Protein AF-A0AAV4I6S7-F1 (afdb_monomer_lite)

Secondary structure (DSSP, 8-state):
-HHHHHHHHH-TT---PPPHHHHHHHHHHHIIIII---HHHHHHHHHHHHSTTSGGG-SSHHHHHHHHHHHHHHHHHH-HHHHHHIIIIIHHHHHHHHHHHHH-TTS-TTTTSSTTHHHHHTTS--S-----

Structure (mmCIF, N/CA/C/O backbone):
data_AF-A0AAV4I6S7-F1
#
_entry.id   AF-A0AAV4I6S7-F1
#
loop_
_atom_site.group_PDB
_atom_site.id
_atom_site.type_symbol
_atom_site.label_atom_id
_atom_site.label_alt_id
_atom_site.label_comp_id
_atom_site.label_asym_id
_atom_site.label_entity_id
_atom_site.label_seq_id
_atom_site.pdbx_PDB_ins_code
_atom_site.Cartn_x
_atom_site.Cartn_y
_atom_site.Cartn_z
_atom_site.occupancy
_atom_site.B_iso_or_equiv
_atom_site.auth_seq_id
_atom_site.auth_comp_id
_atom_site.auth_asym_id
_atom_site.auth_atom_id
_atom_site.pdbx_PDB_model_num
ATOM 1 N N . MET A 1 1 ? -6.662 -14.953 -5.818 1.00 56.22 1 MET A N 1
ATOM 2 C CA . MET A 1 1 ? -5.392 -15.720 -5.847 1.00 56.22 1 MET A CA 1
ATOM 3 C C . MET A 1 1 ? -5.321 -16.654 -7.055 1.00 56.22 1 MET A C 1
ATOM 5 O O . MET A 1 1 ? -4.346 -16.549 -7.782 1.00 56.22 1 MET A O 1
ATOM 9 N N . ALA A 1 2 ? -6.351 -17.464 -7.339 1.00 61.44 2 ALA A N 1
ATOM 10 C CA . ALA A 1 2 ? -6.370 -18.399 -8.480 1.00 61.44 2 ALA A CA 1
ATOM 11 C C . ALA A 1 2 ? -6.006 -17.770 -9.845 1.00 61.44 2 ALA A C 1
ATOM 13 O O . ALA A 1 2 ? -5.142 -18.286 -10.544 1.00 61.44 2 ALA A O 1
ATOM 14 N N . ILE A 1 3 ? -6.571 -16.602 -10.175 1.00 65.31 3 ILE A N 1
ATOM 15 C CA . ILE A 1 3 ? -6.311 -15.906 -11.453 1.00 65.31 3 ILE A CA 1
ATOM 16 C C . ILE A 1 3 ? -4.833 -15.523 -11.627 1.00 65.31 3 ILE A C 1
ATOM 18 O O . ILE A 1 3 ? -4.301 -15.592 -12.727 1.00 65.31 3 ILE A O 1
ATOM 22 N N . ARG A 1 4 ? -4.139 -15.151 -10.544 1.00 66.06 4 ARG A N 1
ATOM 23 C CA . ARG A 1 4 ? -2.734 -14.714 -10.606 1.00 66.06 4 ARG A CA 1
ATOM 24 C C . ARG A 1 4 ? -1.798 -15.892 -10.878 1.00 66.06 4 ARG A C 1
ATOM 26 O O . ARG A 1 4 ? -0.851 -15.751 -11.643 1.00 66.06 4 ARG A O 1
ATOM 33 N N . ILE A 1 5 ? -2.095 -17.042 -10.269 1.00 70.12 5 ILE A N 1
ATOM 34 C CA . ILE A 1 5 ? -1.357 -18.294 -10.473 1.00 70.12 5 ILE A CA 1
ATOM 35 C C . ILE A 1 5 ? -1.553 -18.774 -11.914 1.00 70.12 5 ILE A C 1
ATOM 37 O O . ILE A 1 5 ? -0.572 -19.018 -12.607 1.00 70.12 5 ILE A O 1
ATOM 41 N N . ALA A 1 6 ? -2.800 -18.804 -12.391 1.00 71.06 6 ALA A N 1
ATOM 42 C CA . ALA A 1 6 ? -3.122 -19.197 -13.762 1.00 71.06 6 ALA A CA 1
ATOM 43 C C . ALA A 1 6 ? -2.506 -18.254 -14.813 1.00 71.06 6 ALA A C 1
ATOM 45 O O . ALA A 1 6 ? -1.950 -18.697 -15.812 1.00 71.06 6 ALA A O 1
ATOM 46 N N . ALA A 1 7 ? -2.541 -16.939 -14.583 1.00 73.12 7 ALA A N 1
ATOM 47 C CA . ALA A 1 7 ? -1.937 -15.988 -15.511 1.00 73.12 7 ALA A CA 1
ATOM 48 C C . ALA A 1 7 ? -0.409 -16.143 -15.576 1.00 73.12 7 ALA A C 1
ATOM 50 O O . ALA A 1 7 ? 0.161 -16.075 -16.660 1.00 73.12 7 ALA A O 1
ATOM 51 N N . LYS A 1 8 ? 0.258 -16.409 -14.443 1.00 75.62 8 LYS A N 1
ATOM 52 C CA . LYS A 1 8 ? 1.705 -16.669 -14.420 1.00 75.62 8 LYS A CA 1
ATOM 53 C C . LYS A 1 8 ? 2.095 -18.011 -15.033 1.00 75.62 8 LYS A C 1
ATOM 55 O O . LYS A 1 8 ? 3.185 -18.093 -15.588 1.00 75.62 8 LYS A O 1
ATOM 60 N N . SER A 1 9 ? 1.242 -19.034 -14.968 1.00 80.31 9 SER A N 1
ATOM 61 C CA . SER A 1 9 ? 1.529 -20.315 -15.622 1.00 80.31 9 SER A CA 1
ATOM 62 C C . SER A 1 9 ? 1.438 -20.228 -17.147 1.00 80.31 9 SER A C 1
ATOM 64 O O . SER A 1 9 ? 2.169 -20.930 -17.832 1.00 80.31 9 SER A O 1
ATOM 66 N N . VAL A 1 10 ? 0.563 -19.365 -17.679 1.00 83.50 10 VAL A N 1
ATOM 67 C CA . VAL A 1 10 ? 0.389 -19.171 -19.131 1.00 83.50 10 VAL A CA 1
ATOM 68 C C . VAL A 1 10 ? 1.338 -18.101 -19.686 1.00 83.50 10 VAL A C 1
ATOM 70 O O . VAL A 1 10 ? 1.859 -18.248 -20.786 1.00 83.50 10 VAL A O 1
ATOM 73 N N . PHE A 1 11 ? 1.610 -17.046 -18.915 1.00 79.12 11 PHE A N 1
ATOM 74 C CA . PHE A 1 11 ? 2.484 -15.934 -19.300 1.00 79.12 11 PHE A CA 1
ATOM 75 C C . PHE A 1 11 ? 3.611 -15.753 -18.269 1.00 79.12 11 PHE A C 1
ATOM 77 O O . PHE A 1 11 ? 3.577 -14.817 -17.461 1.00 79.12 11 PHE A O 1
ATOM 84 N N . PRO A 1 12 ? 4.630 -16.632 -18.267 1.00 75.44 12 PRO A N 1
ATOM 85 C CA . PRO A 1 12 ? 5.671 -16.639 -17.235 1.00 75.44 12 PRO A CA 1
ATOM 86 C C . PRO A 1 12 ? 6.482 -15.334 -17.197 1.00 75.44 12 PRO A C 1
ATOM 88 O O . PRO A 1 12 ? 6.750 -14.795 -16.117 1.00 75.44 12 PRO A O 1
ATOM 91 N N . THR A 1 13 ? 6.779 -14.768 -18.370 1.00 76.06 13 THR A N 1
ATOM 92 C CA . THR A 1 13 ? 7.483 -13.485 -18.541 1.00 76.06 13 THR A CA 1
ATOM 93 C C . THR A 1 13 ? 6.560 -12.265 -18.443 1.00 76.06 13 THR A C 1
ATOM 95 O O . THR A 1 13 ? 7.031 -11.130 -18.436 1.00 76.06 13 THR A O 1
ATOM 98 N N . GLY A 1 14 ? 5.243 -12.471 -18.340 1.00 69.31 14 GLY A N 1
ATOM 99 C CA . GLY A 1 14 ? 4.268 -11.392 -18.236 1.00 69.31 14 GLY A CA 1
ATOM 100 C C . GLY A 1 14 ? 4.340 -10.683 -16.882 1.00 69.31 14 GLY A C 1
ATOM 101 O O . GLY A 1 14 ? 4.302 -11.325 -15.825 1.00 69.31 14 GLY A O 1
ATOM 102 N N . SER A 1 15 ? 4.412 -9.352 -16.897 1.00 68.81 15 SER A N 1
ATOM 103 C CA . SER A 1 15 ? 4.248 -8.531 -15.694 1.00 68.81 15 SER A CA 1
ATOM 104 C C . SER A 1 15 ? 2.758 -8.377 -15.388 1.00 68.81 15 SER A C 1
ATOM 106 O O . SER A 1 15 ? 1.985 -7.942 -16.239 1.00 68.81 15 SER A O 1
ATOM 108 N N . LEU A 1 16 ? 2.343 -8.753 -14.176 1.00 72.62 16 LEU A N 1
ATOM 109 C CA . LEU A 1 16 ? 0.961 -8.605 -13.718 1.00 72.62 16 LEU A CA 1
ATOM 110 C C . LEU A 1 16 ? 0.840 -7.359 -12.849 1.00 72.62 16 LEU A C 1
ATOM 112 O O . LEU A 1 16 ? 1.380 -7.323 -11.746 1.00 72.62 16 LEU A O 1
ATOM 116 N N . ILE A 1 17 ? 0.076 -6.380 -13.323 1.00 73.38 17 ILE A N 1
ATOM 117 C CA . ILE A 1 17 ? -0.291 -5.200 -12.542 1.00 73.38 17 ILE A CA 1
ATOM 118 C C . ILE A 1 17 ? -1.663 -5.446 -11.926 1.00 73.38 17 ILE A C 1
ATOM 120 O O . ILE A 1 17 ? -2.623 -5.792 -12.616 1.00 73.38 17 ILE A O 1
ATOM 124 N N . SER A 1 18 ? -1.773 -5.260 -10.613 1.00 77.38 18 SER A N 1
ATOM 125 C CA . SER A 1 18 ? -3.079 -5.274 -9.955 1.00 77.38 18 SER A CA 1
ATOM 126 C C . SER A 1 18 ? -3.748 -3.912 -10.084 1.00 77.38 18 SER A C 1
ATOM 128 O O . SER A 1 18 ? -3.131 -2.881 -9.817 1.00 77.38 18 SER A O 1
ATOM 130 N N . CYS A 1 19 ? -5.031 -3.911 -10.445 1.00 79.81 19 CYS A N 1
ATOM 131 C CA . CYS A 1 19 ? -5.821 -2.691 -10.575 1.00 79.81 19 CYS A CA 1
ATOM 132 C C . CYS A 1 19 ? -5.892 -1.931 -9.238 1.00 79.81 19 CYS A C 1
ATOM 134 O O . CYS A 1 19 ? -6.389 -2.465 -8.240 1.00 79.81 19 CYS A O 1
ATOM 136 N N . SER A 1 20 ? -5.424 -0.676 -9.220 1.00 79.69 20 SER A N 1
ATOM 137 C CA . SER A 1 20 ? -5.388 0.132 -7.994 1.00 79.69 20 SER A CA 1
ATOM 138 C C . SER A 1 20 ? -6.787 0.398 -7.447 1.00 79.69 20 SER A C 1
ATOM 140 O O . SER A 1 20 ? -6.944 0.435 -6.235 1.00 79.69 20 SER A O 1
ATOM 142 N N . ARG A 1 21 ? -7.818 0.496 -8.298 1.00 82.00 21 ARG A N 1
ATOM 143 C CA . ARG A 1 21 ? -9.216 0.645 -7.872 1.00 82.00 21 ARG A CA 1
ATOM 144 C C . ARG A 1 21 ? -9.660 -0.503 -6.968 1.00 82.00 21 ARG A C 1
ATOM 146 O O . ARG A 1 21 ? -10.152 -0.267 -5.871 1.00 82.00 21 ARG A O 1
ATOM 153 N N . HIS A 1 22 ? -9.453 -1.746 -7.401 1.00 84.06 22 HIS A N 1
ATOM 154 C CA . HIS A 1 22 ? -9.830 -2.911 -6.598 1.00 84.06 22 HIS A CA 1
ATOM 155 C C . HIS A 1 22 ? -8.996 -3.002 -5.324 1.00 84.06 22 HIS A C 1
ATOM 157 O O . HIS A 1 22 ? -9.525 -3.341 -4.270 1.00 84.06 22 HIS A O 1
ATOM 163 N N . LEU A 1 23 ? -7.710 -2.651 -5.394 1.00 87.38 23 LEU A N 1
ATOM 164 C CA . LEU A 1 23 ? -6.863 -2.613 -4.208 1.00 87.38 23 LEU A CA 1
ATOM 165 C C . LEU A 1 23 ? -7.350 -1.553 -3.204 1.00 87.38 23 LEU A C 1
ATOM 167 O O . LEU A 1 23 ? -7.511 -1.867 -2.029 1.00 87.38 23 LEU A O 1
ATOM 171 N N . LYS A 1 24 ? -7.679 -0.344 -3.672 1.00 90.06 24 LYS A N 1
ATOM 172 C CA . LYS A 1 24 ? -8.291 0.747 -2.897 1.00 90.06 24 LYS A CA 1
ATOM 173 C C . LYS A 1 24 ? -9.571 0.286 -2.200 1.00 90.06 24 LYS A C 1
ATOM 175 O O . LYS A 1 24 ? -9.681 0.417 -0.982 1.00 90.06 24 LYS A O 1
ATOM 180 N N . SER A 1 25 ? -10.506 -0.307 -2.946 1.00 89.00 25 SER A N 1
ATOM 181 C CA . SER A 1 25 ? -11.750 -0.846 -2.387 1.00 89.00 25 SER A CA 1
ATOM 182 C C . SER A 1 25 ? -11.488 -1.941 -1.355 1.00 89.00 25 SER A C 1
ATOM 184 O O . SER A 1 25 ? -12.069 -1.898 -0.276 1.00 89.00 25 SER A O 1
ATOM 186 N N . ASN A 1 26 ? -10.579 -2.879 -1.633 1.00 89.12 26 ASN A N 1
ATOM 187 C CA . ASN A 1 26 ? -10.262 -3.972 -0.714 1.00 89.12 26 ASN A CA 1
ATOM 188 C C . ASN A 1 26 ? -9.716 -3.465 0.623 1.00 89.12 26 ASN A C 1
ATOM 190 O O . ASN A 1 26 ? -10.149 -3.943 1.668 1.00 89.12 26 ASN A O 1
ATOM 194 N N . ILE A 1 27 ? -8.813 -2.480 0.605 1.00 92.62 27 ILE A N 1
ATOM 195 C CA . ILE A 1 27 ? -8.272 -1.883 1.833 1.00 92.62 27 ILE A CA 1
ATOM 196 C C . ILE A 1 27 ? -9.386 -1.212 2.644 1.00 92.62 27 ILE A C 1
ATOM 198 O O . ILE A 1 27 ? -9.523 -1.476 3.838 1.00 92.62 27 ILE A O 1
ATOM 202 N N . ILE A 1 28 ? -10.211 -0.379 2.001 1.00 93.56 28 ILE A N 1
ATOM 203 C CA . ILE A 1 28 ? -11.301 0.340 2.677 1.00 93.56 28 ILE A CA 1
ATOM 204 C C . ILE A 1 28 ? -12.329 -0.627 3.272 1.00 93.56 28 ILE A C 1
ATOM 206 O O . ILE A 1 28 ? -12.714 -0.468 4.432 1.00 93.56 28 ILE A O 1
ATOM 210 N N . LEU A 1 29 ? -12.751 -1.635 2.502 1.00 92.88 29 LEU A N 1
ATOM 211 C CA . LEU A 1 29 ? -13.709 -2.644 2.951 1.00 92.88 29 LEU A CA 1
ATOM 212 C C . LEU A 1 29 ? -13.136 -3.483 4.092 1.00 92.88 29 LEU A C 1
ATOM 214 O O . LEU A 1 29 ? -13.822 -3.691 5.084 1.00 92.88 29 LEU A O 1
ATOM 218 N N . TYR A 1 30 ? -11.871 -3.906 4.020 1.00 94.94 30 TYR A N 1
ATOM 219 C CA . TYR A 1 30 ? -11.252 -4.681 5.096 1.00 94.94 30 TYR A CA 1
ATOM 220 C C . TYR A 1 30 ? -11.160 -3.870 6.396 1.00 94.94 30 TYR A C 1
ATOM 222 O O . TYR A 1 30 ? -11.544 -4.348 7.464 1.00 94.94 30 TYR A O 1
ATOM 230 N N . LEU A 1 31 ? -10.704 -2.618 6.315 1.00 94.00 31 LEU A N 1
ATOM 231 C CA . LEU A 1 31 ? -10.622 -1.727 7.472 1.00 94.00 31 LEU A CA 1
ATOM 232 C C . LEU A 1 31 ? -11.999 -1.453 8.100 1.00 94.00 31 LEU A C 1
ATOM 234 O O . LEU A 1 31 ? -12.103 -1.346 9.320 1.00 94.00 31 LEU A O 1
ATOM 238 N N . ARG A 1 32 ? -13.058 -1.355 7.287 1.00 95.94 32 ARG A N 1
ATOM 239 C CA . ARG A 1 32 ? -14.434 -1.152 7.761 1.00 95.94 32 ARG A CA 1
ATOM 240 C C . ARG A 1 32 ? -15.047 -2.431 8.337 1.00 95.94 32 ARG A C 1
ATOM 242 O O . ARG A 1 32 ? -15.530 -2.402 9.459 1.00 95.94 32 ARG A O 1
ATOM 249 N N . ASP A 1 33 ? -15.021 -3.524 7.581 1.00 95.44 33 ASP A N 1
ATOM 250 C CA . ASP A 1 33 ? -15.841 -4.716 7.835 1.00 95.44 33 ASP A CA 1
ATOM 251 C C . ASP A 1 33 ? -15.127 -5.772 8.684 1.00 95.44 33 ASP A C 1
ATOM 253 O O . ASP A 1 33 ? -15.781 -6.574 9.346 1.00 95.44 33 ASP A O 1
ATOM 257 N N . LYS A 1 34 ? -13.787 -5.816 8.650 1.00 94.81 34 LYS A N 1
ATOM 258 C CA . LYS A 1 34 ? -12.991 -6.789 9.419 1.00 94.81 34 LYS A CA 1
ATOM 259 C C . LYS A 1 34 ? -12.330 -6.182 10.643 1.00 94.81 34 LYS A C 1
ATOM 261 O O . LYS A 1 34 ? -12.270 -6.846 11.669 1.00 94.81 34 LYS A O 1
ATOM 266 N N . VAL A 1 35 ? -11.831 -4.953 10.533 1.00 95.19 35 VAL A N 1
ATOM 267 C CA . VAL A 1 35 ? -11.152 -4.279 11.651 1.00 95.19 35 VAL A CA 1
ATOM 268 C C . VAL A 1 35 ? -12.104 -3.368 12.426 1.00 95.19 35 VAL A C 1
ATOM 270 O O . VAL A 1 35 ? -11.975 -3.250 13.638 1.00 95.19 35 VAL A O 1
ATOM 273 N N . GLY A 1 36 ? -13.070 -2.736 11.753 1.00 94.88 36 GLY A N 1
ATOM 274 C CA . GLY A 1 36 ? -14.037 -1.846 12.400 1.00 94.88 36 GLY A CA 1
ATOM 275 C C . GLY A 1 36 ? -13.492 -0.453 12.733 1.00 94.88 36 GLY A C 1
ATOM 276 O O . GLY A 1 36 ? -14.019 0.208 13.623 1.00 94.88 36 GLY A O 1
ATOM 277 N N . VAL A 1 37 ? -12.447 0.027 12.045 1.00 95.00 37 VAL A N 1
ATOM 278 C CA . VAL A 1 37 ? -11.859 1.348 12.344 1.00 95.00 37 VAL A CA 1
ATOM 279 C C . VAL A 1 37 ? -12.727 2.508 11.851 1.00 95.00 37 VAL A C 1
ATOM 281 O O . VAL A 1 37 ? -13.399 2.413 10.820 1.00 95.00 37 VAL A O 1
ATOM 284 N N . ALA A 1 38 ? -12.664 3.643 12.553 1.00 95.25 38 ALA A N 1
ATOM 285 C CA . ALA A 1 38 ? -13.400 4.860 12.216 1.00 95.25 38 ALA A CA 1
ATOM 286 C C . ALA A 1 38 ? -13.033 5.417 10.829 1.00 95.25 38 ALA A C 1
ATOM 288 O O . ALA A 1 38 ? -11.904 5.280 10.355 1.00 95.25 38 ALA A O 1
ATOM 289 N N . THR A 1 39 ? -13.974 6.123 10.191 1.00 95.50 39 THR A N 1
ATOM 290 C CA . THR A 1 39 ? -13.789 6.724 8.856 1.00 95.50 39 THR A CA 1
ATOM 291 C C . THR A 1 39 ? -12.530 7.587 8.765 1.00 95.50 39 THR A C 1
ATOM 293 O O . THR A 1 39 ? -11.810 7.502 7.775 1.00 95.50 39 THR A O 1
ATOM 296 N N . ARG A 1 40 ? -12.217 8.364 9.812 1.00 95.06 40 ARG A N 1
ATOM 297 C CA . ARG A 1 40 ? -11.003 9.192 9.867 1.00 95.06 40 ARG A CA 1
ATOM 298 C C . ARG A 1 40 ? -9.731 8.349 9.741 1.00 95.06 40 ARG A C 1
ATOM 300 O O . ARG A 1 40 ? -8.903 8.639 8.887 1.00 95.06 40 ARG A O 1
ATOM 307 N N . THR A 1 41 ? -9.609 7.279 10.525 1.00 94.06 41 THR A N 1
ATOM 308 C CA . THR A 1 41 ? -8.477 6.341 10.460 1.00 94.06 41 THR A CA 1
ATOM 309 C C . THR A 1 41 ? -8.377 5.674 9.093 1.00 94.06 41 THR A C 1
ATOM 311 O O . THR A 1 41 ? -7.290 5.583 8.527 1.00 94.06 41 THR A O 1
ATOM 314 N N . ARG A 1 42 ? -9.514 5.265 8.511 1.00 95.19 42 ARG A N 1
ATOM 315 C CA . ARG A 1 42 ? -9.539 4.698 7.153 1.00 95.19 42 ARG A CA 1
ATOM 316 C C . ARG A 1 42 ? -8.992 5.677 6.125 1.00 95.19 42 ARG A C 1
ATOM 318 O O . ARG A 1 42 ? -8.162 5.285 5.314 1.00 95.19 42 ARG A O 1
ATOM 325 N N . ASN A 1 43 ? -9.418 6.936 6.186 1.00 94.12 43 ASN A N 1
ATOM 326 C CA . ASN A 1 43 ? -8.958 7.976 5.271 1.00 94.12 43 ASN A CA 1
ATOM 327 C C . ASN A 1 43 ? -7.471 8.290 5.468 1.00 94.12 43 ASN A C 1
ATOM 329 O O . ASN A 1 43 ? -6.765 8.467 4.483 1.00 94.12 43 ASN A O 1
ATOM 333 N N . ASN A 1 44 ? -6.978 8.297 6.710 1.00 94.31 44 ASN A N 1
ATOM 334 C CA . ASN A 1 44 ? -5.553 8.480 6.995 1.00 94.31 44 ASN A CA 1
ATOM 335 C C . ASN A 1 44 ? -4.711 7.369 6.354 1.00 94.31 44 ASN A C 1
ATOM 337 O O . ASN A 1 44 ? -3.790 7.660 5.595 1.00 94.31 44 ASN A O 1
ATOM 341 N N . ILE A 1 45 ? -5.061 6.101 6.605 1.00 94.12 45 ILE A N 1
ATOM 342 C CA . ILE A 1 45 ? -4.358 4.945 6.026 1.00 94.12 45 ILE A CA 1
ATOM 343 C C . ILE A 1 45 ? -4.472 4.966 4.497 1.00 94.12 45 ILE A C 1
ATOM 345 O O . ILE A 1 45 ? -3.490 4.741 3.795 1.00 94.12 45 ILE A O 1
ATOM 349 N N . PHE A 1 46 ? -5.653 5.281 3.964 1.00 93.31 46 PHE A N 1
ATOM 350 C CA . PHE A 1 46 ? -5.878 5.379 2.526 1.00 93.31 46 PHE A CA 1
ATOM 351 C C . PHE A 1 46 ? -4.990 6.438 1.870 1.00 93.31 46 PHE A C 1
ATOM 353 O O . PHE A 1 46 ? -4.324 6.139 0.883 1.00 93.31 46 PHE A O 1
ATOM 360 N N . SER A 1 47 ? -4.946 7.651 2.421 1.00 92.44 47 SER A N 1
ATOM 361 C CA . SER A 1 47 ? -4.110 8.740 1.911 1.00 92.44 47 SER A CA 1
ATOM 362 C C . SER A 1 47 ? -2.623 8.429 2.048 1.00 92.44 47 SER A C 1
ATOM 364 O O . SER A 1 47 ? -1.848 8.768 1.158 1.00 92.44 47 SER A O 1
ATOM 366 N N . ALA A 1 48 ? -2.219 7.733 3.111 1.00 92.75 48 ALA A N 1
ATOM 367 C CA . ALA A 1 48 ? -0.835 7.313 3.282 1.00 92.75 48 ALA A CA 1
ATOM 368 C C . ALA A 1 48 ? -0.418 6.263 2.233 1.00 92.75 48 ALA A C 1
ATOM 370 O O . ALA A 1 48 ? 0.721 6.257 1.782 1.00 92.75 48 ALA A O 1
ATOM 371 N N . VAL A 1 49 ? -1.337 5.408 1.773 1.00 91.56 49 VAL A N 1
ATOM 372 C CA . VAL A 1 49 ? -1.043 4.412 0.728 1.00 91.56 49 VAL A CA 1
ATOM 373 C C . VAL A 1 49 ? -1.185 4.992 -0.685 1.00 91.56 49 VAL A C 1
ATOM 375 O O . VAL A 1 49 ? -0.303 4.774 -1.509 1.00 91.56 49 VAL A O 1
ATOM 378 N N . PHE A 1 50 ? -2.262 5.730 -0.972 1.00 90.44 50 PHE A N 1
ATOM 379 C CA . PHE A 1 50 ? -2.664 6.123 -2.332 1.00 90.44 50 PHE A CA 1
ATOM 380 C C . PHE A 1 50 ? -2.727 7.633 -2.593 1.00 90.44 50 PHE A C 1
ATOM 382 O O . PHE A 1 50 ? -3.127 8.041 -3.684 1.00 90.44 50 PHE A O 1
ATOM 389 N N . GLY A 1 51 ? -2.423 8.470 -1.602 1.00 88.38 51 GLY A N 1
ATOM 390 C CA . GLY A 1 51 ? -2.455 9.922 -1.754 1.00 88.38 51 GLY A CA 1
ATOM 391 C C . GLY A 1 51 ? -1.284 10.464 -2.587 1.00 88.38 51 GLY A C 1
ATOM 392 O O . GLY A 1 51 ? -0.356 9.722 -2.908 1.00 88.38 51 GLY A O 1
ATOM 393 N N . PRO A 1 52 ? -1.277 11.775 -2.895 1.00 85.38 52 PRO A N 1
ATOM 394 C CA . PRO A 1 52 ? -0.217 12.419 -3.681 1.00 85.38 52 PRO A CA 1
ATOM 395 C C . PRO A 1 52 ? 1.201 12.246 -3.105 1.00 85.38 52 PRO A C 1
ATOM 397 O O . PRO A 1 52 ? 2.167 12.190 -3.858 1.00 85.38 52 PRO A O 1
ATOM 400 N N . GLY A 1 53 ? 1.336 12.076 -1.787 1.00 86.00 53 GLY A N 1
ATOM 401 C CA . GLY A 1 53 ? 2.593 11.733 -1.103 1.00 86.00 53 GLY A CA 1
ATOM 402 C C . GLY A 1 53 ? 2.627 10.312 -0.531 1.00 86.00 53 GLY A C 1
ATOM 403 O O . GLY A 1 53 ? 3.419 10.036 0.364 1.00 86.00 53 GLY A O 1
ATOM 404 N N . GLY A 1 54 ? 1.723 9.441 -0.979 1.00 88.44 54 GLY A N 1
ATOM 405 C CA . GLY A 1 54 ? 1.559 8.098 -0.445 1.00 88.44 54 GLY A CA 1
ATOM 406 C C . GLY A 1 54 ? 2.539 7.081 -1.024 1.00 88.44 54 GLY A C 1
ATOM 407 O O . GLY A 1 54 ? 3.381 7.381 -1.869 1.00 88.44 54 GLY A O 1
ATOM 408 N N . LEU A 1 55 ? 2.419 5.836 -0.579 1.00 90.44 55 LEU A N 1
ATOM 409 C CA . LEU A 1 55 ? 3.303 4.746 -0.991 1.00 90.44 55 LEU A CA 1
ATOM 410 C C . LEU A 1 55 ? 3.308 4.500 -2.507 1.00 90.44 55 LEU A C 1
ATOM 412 O O . LEU A 1 55 ? 4.349 4.209 -3.087 1.00 90.44 55 LEU A O 1
ATOM 416 N N . THR A 1 56 ? 2.154 4.630 -3.166 1.00 88.06 56 THR A N 1
ATOM 417 C CA . THR A 1 56 ? 2.046 4.407 -4.617 1.00 88.06 56 THR A CA 1
ATOM 418 C C . THR A 1 56 ? 2.569 5.556 -5.468 1.00 88.06 56 THR A C 1
ATOM 420 O O . THR A 1 56 ? 2.662 5.388 -6.677 1.00 88.06 56 THR A O 1
ATOM 423 N N . SER A 1 57 ? 2.878 6.716 -4.881 1.00 86.62 57 SER A N 1
ATOM 424 C CA . SER A 1 57 ? 3.462 7.858 -5.598 1.00 86.62 57 SER A CA 1
ATOM 425 C C . SER A 1 57 ? 4.971 7.992 -5.364 1.00 86.62 57 SER A C 1
ATOM 427 O O . SER A 1 57 ? 5.541 9.064 -5.568 1.00 86.62 57 SER A O 1
ATOM 429 N N . SER A 1 58 ? 5.626 6.939 -4.868 1.00 87.88 58 SER A N 1
ATOM 430 C CA . SER A 1 58 ? 7.071 6.937 -4.643 1.00 87.88 58 SER A CA 1
ATOM 431 C C . SER A 1 58 ? 7.827 6.869 -5.973 1.00 87.88 58 SER A C 1
ATOM 433 O O . SER A 1 58 ? 7.646 5.902 -6.710 1.00 87.88 58 SER A O 1
ATOM 435 N N . PRO A 1 59 ? 8.705 7.842 -6.281 1.00 84.12 59 PRO A N 1
ATOM 436 C CA . PRO A 1 59 ? 9.419 7.874 -7.557 1.00 84.12 59 PRO A CA 1
ATOM 437 C C . PRO A 1 59 ? 10.627 6.925 -7.592 1.00 84.12 59 PRO A C 1
ATOM 439 O O . PRO A 1 59 ? 11.164 6.649 -8.658 1.00 84.12 59 PRO A O 1
ATOM 442 N N . THR A 1 60 ? 11.079 6.437 -6.433 1.00 87.50 60 THR A N 1
ATOM 443 C CA . THR A 1 60 ? 12.216 5.520 -6.301 1.00 87.50 60 THR A CA 1
ATOM 444 C C . THR A 1 60 ? 11.942 4.466 -5.232 1.00 87.50 60 THR A C 1
ATOM 446 O O . THR A 1 60 ? 11.091 4.654 -4.357 1.00 87.50 60 THR A O 1
ATOM 449 N N . ILE A 1 61 ? 12.703 3.368 -5.273 1.00 88.75 61 ILE A N 1
ATOM 450 C CA . ILE A 1 61 ? 12.641 2.299 -4.264 1.00 88.75 61 ILE A CA 1
ATOM 451 C C . ILE A 1 61 ? 13.020 2.837 -2.876 1.00 88.75 61 ILE A C 1
ATOM 453 O O . ILE A 1 61 ? 12.316 2.561 -1.912 1.00 88.75 61 ILE A O 1
ATOM 457 N N . ALA A 1 62 ? 14.053 3.679 -2.776 1.00 90.62 62 ALA A N 1
ATOM 458 C CA . ALA A 1 62 ? 14.471 4.266 -1.500 1.00 90.62 62 ALA A CA 1
ATOM 459 C C . ALA A 1 62 ? 13.344 5.081 -0.833 1.00 90.62 62 ALA A C 1
ATOM 461 O O . ALA A 1 62 ? 13.058 4.903 0.349 1.00 90.62 62 ALA A O 1
ATOM 462 N N . ILE A 1 63 ? 12.638 5.916 -1.606 1.00 91.56 63 ILE A N 1
ATOM 463 C CA . ILE A 1 63 ? 11.498 6.697 -1.092 1.00 91.56 63 ILE A CA 1
ATOM 464 C C . ILE A 1 63 ? 10.314 5.780 -0.756 1.00 91.56 63 ILE A C 1
ATOM 466 O O . ILE A 1 63 ? 9.562 6.041 0.183 1.00 91.56 63 ILE A O 1
ATOM 470 N N . PHE A 1 64 ? 10.125 4.689 -1.502 1.00 92.56 64 PHE A N 1
ATOM 471 C CA . PHE A 1 64 ? 9.118 3.684 -1.173 1.00 92.56 64 PHE A CA 1
ATOM 472 C C . PHE A 1 64 ? 9.381 3.024 0.183 1.00 92.56 64 PHE A C 1
ATOM 474 O O . PHE A 1 64 ? 8.453 2.924 0.979 1.00 92.56 64 PHE A O 1
ATOM 481 N N . GLU A 1 65 ? 10.614 2.614 0.473 1.00 93.94 65 GLU A N 1
ATOM 482 C CA . GLU A 1 65 ? 10.975 1.984 1.751 1.00 93.94 65 GLU A CA 1
ATOM 483 C C . GLU A 1 65 ? 10.842 2.945 2.940 1.00 93.94 65 GLU A C 1
ATOM 485 O O . GLU A 1 65 ? 10.305 2.574 3.990 1.00 93.94 65 GLU A O 1
ATOM 490 N N . GLU A 1 66 ? 11.239 4.206 2.759 1.00 94.31 66 GLU A N 1
ATOM 491 C CA . GLU A 1 66 ? 11.036 5.259 3.757 1.00 94.31 66 GLU A CA 1
ATOM 492 C C . GLU A 1 66 ? 9.539 5.444 4.068 1.00 94.31 66 GLU A C 1
ATOM 494 O O . GLU A 1 66 ? 9.104 5.353 5.221 1.00 94.31 66 GLU A O 1
ATOM 499 N N . ARG A 1 67 ? 8.710 5.632 3.030 1.00 94.62 67 ARG A N 1
ATOM 500 C CA . ARG A 1 67 ? 7.255 5.789 3.194 1.00 94.62 67 ARG A CA 1
ATOM 501 C C . ARG A 1 67 ? 6.600 4.531 3.757 1.00 94.62 67 ARG A C 1
ATOM 503 O O . ARG A 1 67 ? 5.657 4.644 4.539 1.00 94.62 67 ARG A O 1
ATOM 510 N N . LEU A 1 68 ? 7.088 3.346 3.394 1.00 95.50 68 LEU A N 1
ATOM 511 C CA . LEU A 1 68 ? 6.597 2.075 3.918 1.00 95.50 68 LEU A CA 1
ATOM 512 C C . LEU A 1 68 ? 6.772 2.008 5.433 1.00 95.50 68 LEU A C 1
ATOM 514 O O . LEU A 1 68 ? 5.818 1.663 6.130 1.00 95.50 68 LEU A O 1
ATOM 518 N N . THR A 1 69 ? 7.949 2.383 5.929 1.00 94.75 69 THR A N 1
ATOM 519 C CA . THR A 1 69 ? 8.243 2.426 7.367 1.00 94.75 69 THR A CA 1
ATOM 520 C C . THR A 1 69 ? 7.252 3.342 8.090 1.00 94.75 69 THR A C 1
ATOM 522 O O . THR A 1 69 ? 6.596 2.923 9.042 1.00 94.75 69 THR A O 1
ATOM 525 N N . ASN A 1 70 ? 7.032 4.552 7.568 1.00 92.75 70 ASN A N 1
ATOM 526 C CA . ASN A 1 70 ? 6.084 5.513 8.147 1.00 92.75 70 ASN A CA 1
ATOM 527 C C . ASN A 1 70 ? 4.635 4.991 8.168 1.00 92.75 70 ASN A C 1
ATOM 529 O O . ASN A 1 70 ? 3.894 5.189 9.137 1.00 92.75 70 ASN A O 1
ATOM 533 N N . ILE A 1 71 ? 4.217 4.298 7.107 1.00 94.50 71 ILE A N 1
ATOM 534 C CA . ILE A 1 71 ? 2.877 3.712 7.005 1.00 94.50 71 ILE A CA 1
ATOM 535 C C . ILE A 1 71 ? 2.717 2.535 7.957 1.00 94.50 71 ILE A C 1
ATOM 537 O O . ILE A 1 71 ? 1.666 2.407 8.576 1.00 94.50 71 ILE A O 1
ATOM 541 N N . GLN A 1 72 ? 3.731 1.681 8.086 1.00 95.50 72 GLN A N 1
ATOM 542 C CA . GLN A 1 72 ? 3.696 0.561 9.021 1.00 95.50 72 GLN A CA 1
ATOM 543 C C . GLN A 1 72 ? 3.566 1.055 10.460 1.00 95.50 72 GLN A C 1
ATOM 545 O O . GLN A 1 72 ? 2.709 0.540 11.173 1.00 95.50 72 GLN A O 1
ATOM 550 N N . THR A 1 73 ? 4.304 2.100 10.844 1.00 94.69 73 THR A N 1
ATOM 551 C CA . THR A 1 73 ? 4.131 2.775 12.141 1.00 94.69 73 THR A CA 1
ATOM 552 C C . THR A 1 73 ? 2.705 3.306 12.296 1.00 94.69 73 THR A C 1
ATOM 554 O O . THR A 1 73 ? 2.012 2.962 13.246 1.00 94.69 73 THR A O 1
ATOM 557 N N . THR A 1 74 ? 2.199 4.038 11.2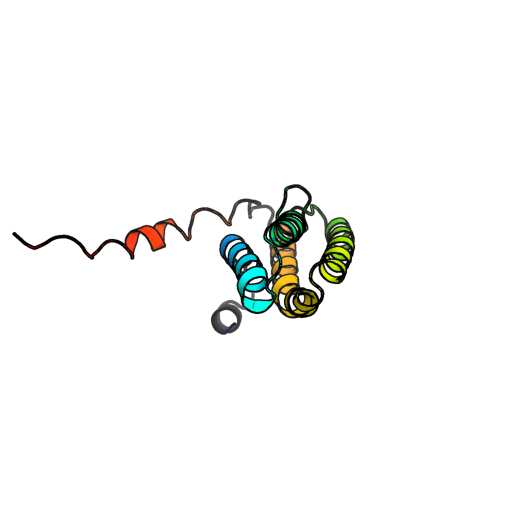98 1.00 93.00 74 THR A N 1
ATOM 558 C CA . THR A 1 74 ? 0.829 4.585 11.317 1.00 93.00 74 THR A CA 1
ATOM 559 C C . THR A 1 74 ? -0.241 3.496 11.466 1.00 93.00 74 THR A C 1
ATOM 561 O O . THR A 1 74 ? -1.207 3.662 12.212 1.00 93.00 74 THR A O 1
ATOM 564 N N . ILE A 1 75 ? -0.096 2.379 10.748 1.00 95.44 75 ILE A N 1
ATOM 565 C CA . ILE A 1 75 ? -1.016 1.241 10.832 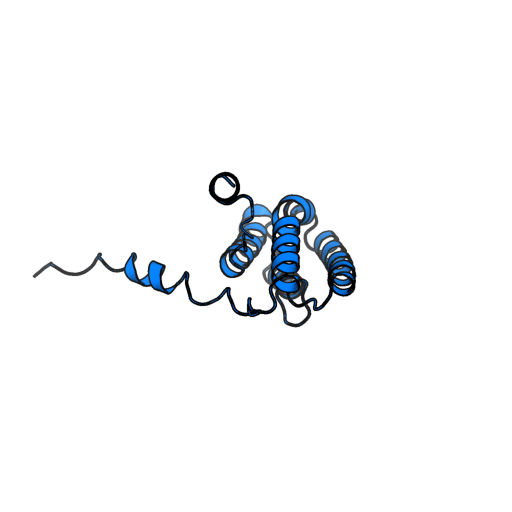1.00 95.44 75 ILE A CA 1
ATOM 566 C C . ILE A 1 75 ? -0.891 0.568 12.195 1.00 95.44 75 ILE A C 1
ATOM 568 O O . ILE A 1 75 ? -1.913 0.236 12.782 1.00 95.44 75 ILE A O 1
ATOM 572 N N . ASN A 1 76 ? 0.323 0.375 12.706 1.00 96.00 76 ASN A N 1
ATOM 573 C CA . ASN A 1 76 ? 0.540 -0.218 14.018 1.00 96.00 76 ASN A CA 1
ATOM 574 C C . ASN A 1 76 ? -0.130 0.606 15.130 1.00 96.00 76 ASN A C 1
ATOM 576 O O . ASN A 1 76 ? -0.773 0.036 16.006 1.00 96.00 76 ASN A O 1
ATOM 580 N N . ASP A 1 77 ? -0.062 1.933 15.038 1.00 94.25 77 ASP A N 1
ATOM 581 C CA . ASP A 1 77 ? -0.624 2.834 16.045 1.00 94.25 77 ASP A CA 1
ATOM 582 C C . ASP A 1 77 ? -2.153 2.951 15.946 1.00 94.25 77 ASP A C 1
ATOM 584 O O . ASP A 1 77 ? -2.848 2.995 16.960 1.00 94.25 77 ASP A O 1
ATOM 588 N N . GLN A 1 78 ? -2.703 3.016 14.728 1.00 93.94 78 GLN A N 1
ATOM 589 C CA . GLN A 1 78 ? -4.128 3.325 14.523 1.00 93.94 78 GLN A CA 1
ATOM 590 C C . GLN A 1 78 ? -5.001 2.101 14.219 1.00 93.94 78 GLN A C 1
ATOM 592 O O . GLN A 1 78 ? -6.220 2.154 14.389 1.00 93.94 78 GLN A O 1
ATOM 597 N N . ALA A 1 79 ? -4.414 1.026 13.699 1.00 94.88 79 ALA A N 1
ATOM 598 C CA . ALA A 1 79 ? -5.118 -0.165 13.235 1.00 94.88 79 ALA A CA 1
ATOM 599 C C . ALA A 1 79 ? -4.217 -1.421 13.300 1.00 94.88 79 ALA A C 1
ATOM 601 O O . ALA A 1 79 ? -4.029 -2.082 12.275 1.00 94.88 79 ALA A O 1
ATOM 602 N N . PRO A 1 80 ? -3.666 -1.802 14.468 1.00 95.12 80 PRO A N 1
ATOM 603 C CA . PRO A 1 80 ? -2.667 -2.874 14.566 1.00 95.12 80 PRO A CA 1
ATOM 604 C C . PRO A 1 80 ? -3.162 -4.218 14.010 1.00 95.12 80 PRO A C 1
ATOM 606 O O . PRO A 1 80 ? -2.420 -4.931 13.337 1.00 95.12 80 PRO A O 1
ATOM 609 N N . ALA A 1 81 ? -4.451 -4.532 14.177 1.00 93.88 81 ALA A N 1
ATOM 610 C CA . ALA A 1 81 ? -5.072 -5.735 13.613 1.00 93.88 81 ALA A CA 1
ATOM 611 C C . ALA A 1 81 ? -5.081 -5.770 12.067 1.00 93.88 81 ALA A C 1
ATOM 613 O O . ALA A 1 81 ? -5.244 -6.830 11.462 1.00 93.88 81 ALA A O 1
ATOM 614 N N . TYR A 1 82 ? -4.894 -4.625 11.405 1.00 95.19 82 TYR A N 1
ATOM 615 C CA . TYR A 1 82 ? -4.738 -4.540 9.955 1.00 95.19 82 TYR A CA 1
ATOM 616 C C . TYR A 1 82 ? -3.306 -4.830 9.489 1.00 95.19 82 TYR A C 1
ATOM 618 O O . TYR A 1 82 ? -3.122 -5.254 8.347 1.00 95.19 82 TYR A O 1
ATOM 626 N N . LEU A 1 83 ? -2.296 -4.638 10.346 1.00 94.94 83 LEU A N 1
ATOM 627 C CA . LEU A 1 83 ? -0.885 -4.681 9.954 1.00 94.94 83 LEU A CA 1
ATOM 628 C C . LEU A 1 83 ? -0.511 -6.005 9.284 1.00 94.94 83 LEU A C 1
ATOM 630 O O . LEU A 1 83 ? 0.087 -6.000 8.211 1.00 94.94 83 LEU A O 1
ATOM 634 N N . GLN A 1 84 ? -0.933 -7.133 9.859 1.00 94.06 84 GLN A N 1
ATOM 635 C CA . GLN A 1 84 ? -0.666 -8.454 9.288 1.00 94.06 84 GLN A CA 1
ATOM 636 C C . GLN A 1 84 ? -1.301 -8.623 7.9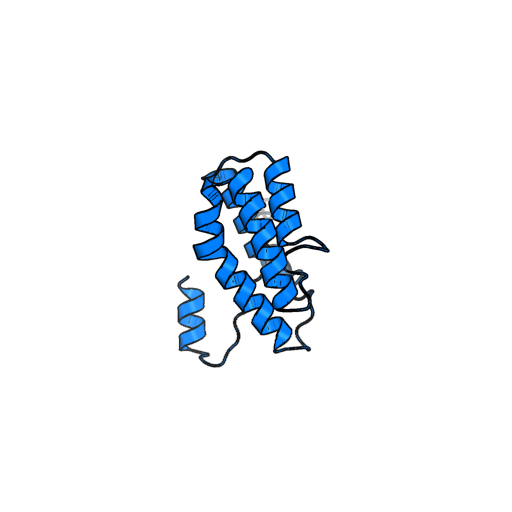02 1.00 94.06 84 GLN A C 1
ATOM 638 O O . GLN A 1 84 ? -0.689 -9.193 6.997 1.00 94.06 84 GLN A O 1
ATOM 643 N N . HIS A 1 85 ? -2.527 -8.133 7.703 1.00 93.50 85 HIS A N 1
ATOM 644 C CA . HIS A 1 85 ? -3.181 -8.188 6.396 1.00 93.50 85 HIS A CA 1
ATOM 645 C C . HIS A 1 85 ? -2.452 -7.306 5.380 1.00 93.50 85 HIS A C 1
ATOM 647 O O . HIS A 1 85 ? -2.211 -7.723 4.245 1.00 93.50 85 HIS A O 1
ATOM 653 N N . PHE A 1 86 ? -2.064 -6.102 5.802 1.00 94.19 86 PHE A N 1
ATOM 654 C CA . PHE A 1 86 ? -1.310 -5.176 4.977 1.00 94.19 86 PHE A CA 1
ATOM 655 C C . PHE A 1 86 ? 0.012 -5.797 4.510 1.00 94.19 86 PHE A C 1
ATOM 657 O O . PHE A 1 86 ? 0.249 -5.883 3.307 1.00 94.19 86 PHE A O 1
ATOM 664 N N . THR A 1 87 ? 0.835 -6.308 5.425 1.00 93.56 87 THR A N 1
ATOM 665 C CA . THR A 1 87 ? 2.157 -6.865 5.097 1.00 93.56 87 THR A CA 1
ATOM 666 C C . THR A 1 87 ? 2.077 -8.153 4.280 1.00 93.56 87 THR A C 1
ATOM 668 O O . THR A 1 87 ? 2.849 -8.329 3.344 1.00 93.56 87 THR A O 1
ATOM 671 N N . SER A 1 88 ? 1.125 -9.043 4.575 1.00 91.62 88 SER A N 1
ATOM 672 C CA . SER A 1 88 ? 1.041 -10.353 3.908 1.00 91.62 88 SER A CA 1
ATOM 673 C C . SER A 1 88 ? 0.281 -10.350 2.579 1.00 91.62 88 SER A C 1
ATOM 675 O O . SER A 1 88 ? 0.480 -11.246 1.755 1.00 91.62 88 SER A O 1
ATOM 677 N N . ARG A 1 89 ? -0.626 -9.389 2.355 1.00 90.38 89 ARG A N 1
ATOM 678 C CA . ARG A 1 89 ? -1.518 -9.391 1.179 1.00 90.38 89 ARG A CA 1
ATOM 679 C C . ARG A 1 89 ? -1.396 -8.142 0.326 1.00 90.38 89 ARG A C 1
ATOM 681 O O . ARG A 1 89 ? -1.410 -8.263 -0.895 1.00 90.38 89 ARG A O 1
ATOM 688 N N . VAL A 1 90 ? -1.295 -6.968 0.942 1.00 91.81 90 VAL A N 1
ATOM 689 C CA . VAL A 1 90 ? -1.335 -5.685 0.226 1.00 91.81 90 VAL A CA 1
ATOM 690 C C . VAL A 1 90 ? 0.056 -5.276 -0.239 1.00 91.81 90 VAL A C 1
ATOM 692 O O . VAL A 1 90 ? 0.245 -4.983 -1.418 1.00 91.81 90 VAL A O 1
ATOM 695 N N . LEU A 1 91 ? 1.039 -5.306 0.657 1.00 92.19 91 LEU A N 1
ATOM 696 C CA . LEU A 1 91 ? 2.407 -4.880 0.381 1.00 92.19 91 LEU A CA 1
ATOM 697 C C . LEU A 1 91 ? 3.046 -5.613 -0.816 1.00 92.19 91 LEU A C 1
ATOM 699 O O . LEU A 1 91 ? 3.557 -4.921 -1.697 1.00 92.19 91 LEU A O 1
ATOM 703 N N . PRO A 1 92 ? 2.934 -6.951 -0.964 1.00 91.06 92 PRO A N 1
ATOM 704 C CA . PRO A 1 92 ? 3.514 -7.646 -2.116 1.00 91.06 92 PRO A CA 1
ATOM 705 C C . PRO A 1 92 ? 2.882 -7.229 -3.450 1.00 91.06 92 PRO A C 1
ATOM 707 O O . PRO A 1 92 ? 3.504 -7.328 -4.506 1.00 91.06 92 PRO A O 1
ATOM 710 N N . ILE A 1 93 ? 1.620 -6.786 -3.429 1.00 89.88 93 ILE A N 1
ATOM 711 C CA . ILE A 1 93 ? 0.937 -6.270 -4.618 1.00 89.88 93 ILE A CA 1
ATOM 712 C C . ILE A 1 93 ? 1.472 -4.878 -4.963 1.00 89.88 93 ILE A C 1
ATOM 714 O O . ILE A 1 93 ? 1.751 -4.605 -6.127 1.00 89.88 93 ILE A O 1
ATOM 718 N N . LEU A 1 94 ? 1.639 -4.015 -3.958 1.00 89.69 94 LEU A N 1
ATOM 719 C CA . LEU A 1 94 ? 2.170 -2.663 -4.140 1.00 89.69 94 LEU A CA 1
ATOM 720 C C . LEU A 1 94 ? 3.614 -2.681 -4.650 1.00 89.69 94 LEU A C 1
ATOM 722 O O . LEU A 1 94 ? 3.923 -1.955 -5.589 1.00 89.69 94 LEU A O 1
ATOM 726 N N . GLN A 1 95 ? 4.462 -3.551 -4.099 1.00 89.44 95 GLN A N 1
ATOM 727 C CA . GLN A 1 95 ? 5.843 -3.730 -4.554 1.00 89.44 95 GLN A CA 1
ATOM 728 C C . GLN A 1 95 ? 5.907 -4.209 -6.006 1.00 89.44 95 GLN A C 1
ATOM 730 O O . GLN A 1 95 ? 6.651 -3.640 -6.796 1.00 89.44 95 GLN A O 1
ATOM 735 N N . GLN A 1 96 ? 5.089 -5.196 -6.392 1.00 85.19 96 GLN A N 1
ATOM 736 C CA . GLN A 1 96 ? 5.059 -5.649 -7.786 1.00 85.19 96 GLN A CA 1
ATOM 737 C C . GLN A 1 96 ? 4.567 -4.550 -8.739 1.00 85.19 96 GLN A C 1
ATOM 739 O O . GLN A 1 96 ? 5.081 -4.418 -9.852 1.00 85.19 96 GLN A O 1
ATOM 744 N N . ASN A 1 97 ? 3.563 -3.774 -8.327 1.00 85.44 97 ASN A N 1
ATOM 745 C CA . ASN A 1 97 ? 3.076 -2.656 -9.126 1.00 85.44 97 ASN A CA 1
ATOM 746 C C . ASN A 1 97 ? 4.170 -1.589 -9.305 1.00 85.44 97 ASN A C 1
ATOM 748 O O . ASN A 1 97 ? 4.360 -1.134 -10.430 1.00 85.44 97 ASN A O 1
ATOM 752 N N . LEU A 1 98 ? 4.907 -1.241 -8.241 1.00 84.94 98 LEU A N 1
ATOM 753 C CA . LEU A 1 98 ? 6.036 -0.307 -8.310 1.00 84.94 98 LEU A CA 1
ATOM 754 C C . LEU A 1 98 ? 7.133 -0.827 -9.242 1.00 84.94 98 LEU A C 1
ATOM 756 O O . LEU A 1 98 ? 7.542 -0.115 -10.150 1.00 84.94 98 LEU A O 1
ATOM 760 N N . ASP A 1 99 ? 7.571 -2.071 -9.054 1.00 84.62 99 ASP A N 1
ATOM 761 C CA . ASP A 1 99 ? 8.593 -2.709 -9.890 1.00 84.62 99 ASP A CA 1
ATOM 762 C C . ASP A 1 99 ? 8.194 -2.695 -11.374 1.00 84.62 99 ASP A C 1
ATOM 764 O O . ASP A 1 99 ? 8.975 -2.317 -12.247 1.00 84.62 99 ASP A O 1
ATOM 768 N N . THR A 1 100 ? 6.926 -2.994 -11.670 1.00 81.38 100 THR A N 1
ATOM 769 C CA . THR A 1 100 ? 6.420 -2.945 -13.048 1.00 81.38 100 THR A CA 1
ATOM 770 C C . THR A 1 100 ? 6.396 -1.518 -13.609 1.00 81.38 100 THR A C 1
ATOM 772 O O . THR A 1 100 ? 6.679 -1.337 -14.789 1.00 81.38 100 THR A O 1
ATOM 775 N N . MET A 1 101 ? 6.078 -0.507 -12.795 1.00 77.12 101 MET A N 1
ATOM 776 C CA . MET A 1 101 ? 6.096 0.901 -13.220 1.00 77.12 101 MET A CA 1
ATOM 777 C C . MET A 1 101 ? 7.518 1.419 -13.455 1.00 77.12 101 MET A C 1
ATOM 779 O O . MET A 1 101 ? 7.760 2.115 -14.436 1.00 77.12 101 MET A O 1
ATOM 783 N N . LEU A 1 102 ? 8.472 1.050 -12.597 1.00 78.94 102 LEU A N 1
ATOM 784 C CA . LEU A 1 102 ? 9.875 1.444 -12.747 1.00 78.94 102 LEU A CA 1
ATOM 785 C C . LEU A 1 102 ? 10.538 0.773 -13.958 1.00 78.94 102 LEU A C 1
ATOM 787 O O . LEU A 1 102 ? 11.380 1.379 -14.614 1.00 78.94 102 LEU A O 1
ATOM 791 N N . THR A 1 103 ? 10.147 -0.464 -14.275 1.00 78.19 103 THR A N 1
ATOM 792 C CA . THR A 1 103 ? 10.693 -1.226 -15.413 1.00 78.19 103 THR A CA 1
ATOM 793 C C . THR A 1 103 ? 9.999 -0.932 -16.744 1.00 78.19 103 THR A C 1
ATOM 795 O O . THR A 1 103 ? 10.543 -1.265 -17.797 1.00 78.19 103 THR A O 1
ATOM 798 N N . ARG A 1 104 ? 8.811 -0.312 -16.733 1.00 71.56 104 ARG A N 1
ATOM 799 C CA . ARG A 1 104 ? 8.048 0.040 -17.939 1.00 71.56 104 ARG A CA 1
ATOM 800 C C . ARG A 1 104 ? 7.638 1.509 -17.903 1.00 71.56 104 ARG A C 1
ATOM 802 O O . ARG A 1 104 ? 6.534 1.839 -17.487 1.00 71.56 104 ARG A O 1
ATOM 809 N N . THR A 1 105 ? 8.501 2.378 -18.420 1.00 59.62 105 THR A N 1
ATOM 810 C CA . THR A 1 105 ? 8.262 3.830 -18.534 1.00 59.62 105 THR A CA 1
ATOM 811 C C . THR A 1 105 ? 7.037 4.197 -19.384 1.00 59.62 105 THR A C 1
ATOM 813 O O . THR A 1 105 ? 6.483 5.279 -19.213 1.00 59.62 105 THR A O 1
ATOM 816 N N . GLU A 1 106 ? 6.575 3.297 -20.258 1.00 60.88 106 GLU A N 1
ATOM 817 C CA . GLU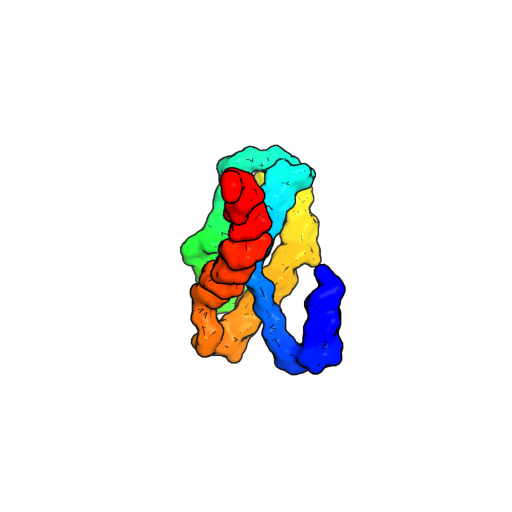 A 1 106 ? 5.346 3.460 -21.054 1.00 60.88 106 GLU A CA 1
ATOM 818 C C . GLU A 1 106 ? 4.055 3.183 -20.258 1.00 60.88 106 GLU A C 1
ATOM 820 O O . GLU A 1 106 ? 2.961 3.567 -20.677 1.00 60.88 106 GLU A O 1
ATOM 825 N N . ALA A 1 107 ? 4.152 2.526 -19.097 1.00 57.22 107 ALA A N 1
ATOM 826 C CA . ALA A 1 107 ? 3.014 2.306 -18.214 1.00 57.22 107 ALA A CA 1
ATOM 827 C C . ALA A 1 107 ? 2.754 3.589 -17.408 1.00 57.22 107 ALA A C 1
ATOM 829 O O . ALA A 1 107 ? 3.395 3.842 -16.388 1.00 57.22 107 ALA A O 1
ATOM 830 N N . SER A 1 108 ? 1.824 4.427 -17.876 1.00 52.81 108 SER A N 1
ATOM 831 C CA . SER A 1 108 ? 1.481 5.668 -17.173 1.00 52.81 108 SER A CA 1
ATOM 832 C C . SER A 1 108 ? 0.996 5.394 -15.740 1.00 52.81 108 SER A C 1
ATOM 834 O O . SER A 1 108 ? 0.356 4.375 -15.449 1.00 52.81 108 SER A O 1
ATOM 836 N N . HIS A 1 109 ? 1.266 6.344 -14.840 1.00 54.19 109 HIS A N 1
ATOM 837 C CA . HIS A 1 109 ? 0.842 6.303 -13.434 1.00 54.19 109 HIS A CA 1
ATOM 838 C C . HIS A 1 109 ? -0.697 6.221 -13.267 1.00 54.19 109 HIS A C 1
ATOM 840 O O . HIS A 1 109 ? -1.187 5.843 -12.201 1.00 54.19 109 HIS A O 1
ATOM 846 N N . ASP A 1 110 ? -1.456 6.490 -14.338 1.00 51.34 110 ASP A N 1
ATOM 847 C CA . ASP A 1 110 ? -2.918 6.591 -14.373 1.00 51.34 110 ASP A CA 1
ATOM 848 C C . ASP A 1 110 ? -3.646 5.336 -14.895 1.00 51.34 110 ASP A C 1
ATOM 850 O O . ASP A 1 110 ? -4.876 5.343 -14.990 1.00 51.34 110 ASP A O 1
ATOM 854 N N . TRP A 1 111 ? -2.951 4.221 -15.184 1.00 51.59 111 TRP A N 1
ATOM 855 C CA . TRP A 1 111 ? -3.537 3.010 -15.814 1.00 51.59 111 TRP A CA 1
ATOM 856 C C . TRP A 1 111 ? -4.723 2.376 -15.043 1.00 51.59 111 TRP A C 1
ATOM 858 O O . TRP A 1 111 ? -5.370 1.432 -15.487 1.00 51.59 111 TRP A O 1
ATOM 868 N N . THR A 1 112 ? -5.074 2.870 -13.863 1.00 49.91 112 THR A N 1
ATOM 869 C CA . THR A 1 112 ? -5.994 2.186 -12.951 1.00 49.91 112 THR A CA 1
ATOM 870 C C . THR A 1 112 ? -7.393 2.781 -12.834 1.00 49.91 112 THR A C 1
ATOM 872 O O . THR A 1 112 ? -8.141 2.338 -11.961 1.00 49.91 112 THR A O 1
ATOM 875 N N . ASN A 1 113 ? -7.786 3.717 -13.707 1.00 46.03 113 ASN A N 1
ATOM 876 C CA . ASN A 1 113 ? -9.102 4.356 -13.587 1.00 46.03 113 ASN A CA 1
ATOM 877 C C . ASN A 1 113 ? -10.182 3.849 -14.567 1.00 46.03 113 ASN A C 1
ATOM 879 O O . ASN A 1 113 ? -11.285 3.562 -14.118 1.00 46.03 113 ASN A O 1
ATOM 883 N N . ASN A 1 114 ? -9.912 3.670 -15.868 1.00 42.66 114 ASN A N 1
ATOM 884 C CA . ASN A 1 114 ? -11.031 3.719 -16.832 1.00 42.66 114 ASN A CA 1
ATOM 885 C C . ASN A 1 114 ? -11.489 2.401 -17.494 1.00 42.66 114 ASN A C 1
ATOM 887 O O . ASN A 1 114 ? -12.535 2.387 -18.129 1.00 42.66 114 ASN A O 1
ATOM 891 N N . ASN A 1 115 ? -10.768 1.278 -17.366 1.00 47.62 115 ASN A N 1
ATOM 892 C CA . ASN A 1 115 ? -11.111 0.075 -18.156 1.00 47.62 115 ASN A CA 1
ATOM 893 C C . ASN A 1 115 ? -11.980 -0.971 -17.430 1.00 47.62 115 ASN A C 1
ATOM 895 O O . ASN A 1 115 ? -12.382 -1.963 -18.031 1.00 47.62 115 ASN A O 1
ATOM 899 N N . CYS A 1 116 ? -12.266 -0.785 -16.136 1.00 46.72 116 CYS A N 1
ATOM 900 C CA . CYS A 1 116 ? -13.134 -1.700 -15.377 1.00 46.72 116 CYS A CA 1
ATOM 901 C C . CYS A 1 116 ? -14.555 -1.158 -15.147 1.00 46.72 116 CYS A C 1
ATOM 903 O O . CYS A 1 116 ? -15.437 -1.942 -14.811 1.00 46.72 116 CYS A O 1
ATOM 905 N N . GLU A 1 117 ? -14.809 0.146 -15.320 1.00 43.56 117 GLU A N 1
ATOM 906 C CA . GLU A 1 117 ? -16.172 0.696 -15.199 1.00 43.56 117 GLU A CA 1
ATOM 907 C C . GLU A 1 117 ? -16.994 0.539 -16.475 1.00 43.56 117 GLU A C 1
ATOM 909 O O . GLU A 1 117 ? -18.181 0.228 -16.389 1.00 43.56 117 GLU A O 1
ATOM 914 N N . SER A 1 118 ? -16.368 0.672 -17.646 1.00 43.75 118 SER A N 1
ATOM 915 C CA . SER A 1 118 ? -17.053 0.549 -18.938 1.00 43.75 118 SER A CA 1
ATOM 916 C C . SER A 1 118 ? -17.719 -0.820 -19.135 1.00 43.75 118 SER A C 1
ATOM 918 O O . SER A 1 118 ? -18.775 -0.897 -19.754 1.00 43.75 118 SER A O 1
ATOM 920 N N . MET A 1 119 ? -17.174 -1.895 -18.549 1.00 47.31 119 MET A N 1
ATOM 921 C CA . MET A 1 119 ? -17.801 -3.227 -18.576 1.00 47.31 119 MET A CA 1
ATOM 922 C C . MET A 1 119 ? -18.854 -3.454 -17.478 1.00 47.31 119 MET A C 1
ATOM 924 O O . MET A 1 119 ? -19.807 -4.200 -17.705 1.00 47.31 119 MET A O 1
ATOM 928 N N . ASN A 1 120 ? -18.738 -2.805 -16.313 1.00 47.19 120 ASN A N 1
ATOM 929 C CA . ASN A 1 120 ? -19.750 -2.933 -15.255 1.00 47.19 120 ASN A CA 1
ATOM 930 C C . ASN A 1 120 ? -21.016 -2.126 -15.563 1.00 47.19 120 ASN A C 1
ATOM 932 O O . ASN A 1 120 ? -22.099 -2.519 -15.138 1.00 47.19 120 ASN A O 1
ATOM 936 N N . HIS A 1 121 ? -20.909 -1.035 -16.328 1.00 44.59 121 HIS A N 1
ATOM 937 C CA . HIS A 1 121 ? -22.086 -0.289 -16.774 1.00 44.59 121 HIS A C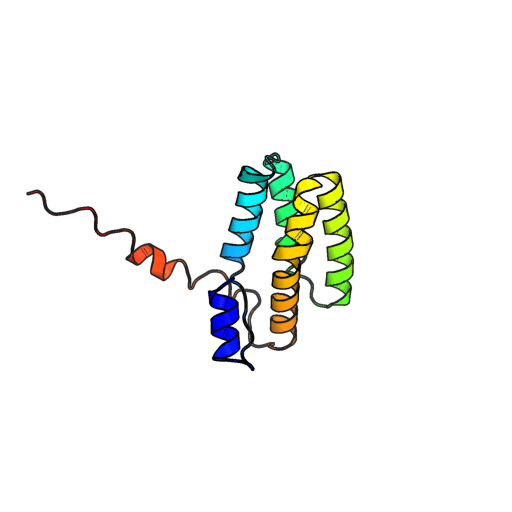A 1
ATOM 938 C C . HIS A 1 121 ? -22.947 -1.102 -17.761 1.00 44.59 121 HIS A C 1
ATOM 940 O O . HIS A 1 121 ? -24.166 -1.008 -17.729 1.00 44.59 121 HIS A O 1
ATOM 946 N N . MET A 1 122 ? -22.337 -1.975 -18.575 1.00 48.38 122 MET A N 1
ATOM 947 C CA . MET A 1 122 ? -23.063 -2.786 -19.569 1.00 48.38 122 MET A CA 1
ATOM 948 C C . MET A 1 122 ? -23.689 -4.080 -19.026 1.00 48.38 122 MET A C 1
ATOM 950 O O . MET A 1 122 ? -24.468 -4.715 -19.726 1.00 48.38 122 MET A O 1
ATOM 954 N N . THR A 1 123 ? -23.375 -4.498 -17.797 1.00 49.62 123 THR A N 1
ATOM 955 C CA . THR A 1 123 ? -23.889 -5.762 -17.223 1.00 49.62 123 THR A CA 1
ATOM 956 C C . THR A 1 123 ? -24.926 -5.569 -16.111 1.00 49.62 123 THR A C 1
ATOM 958 O O . THR A 1 123 ? -25.463 -6.551 -15.603 1.00 49.62 123 THR A O 1
ATOM 961 N N . GLY A 1 124 ? -25.249 -4.318 -15.758 1.00 48.09 124 GLY A N 1
ATOM 962 C CA . GLY A 1 124 ? -26.226 -3.977 -14.718 1.00 48.09 124 GLY A CA 1
ATOM 963 C C . GLY A 1 124 ? -27.627 -3.580 -15.200 1.00 48.09 124 GLY A C 1
ATOM 964 O O . GLY A 1 124 ? -28.535 -3.565 -14.374 1.00 48.09 124 GLY A O 1
ATOM 965 N N . ASP A 1 125 ? -27.831 -3.291 -16.492 1.00 46.88 125 ASP A N 1
ATOM 966 C CA . ASP A 1 125 ? -29.030 -2.568 -16.961 1.00 46.88 125 ASP A CA 1
ATOM 967 C C . ASP A 1 125 ? -29.897 -3.347 -17.975 1.00 46.88 125 ASP A C 1
ATOM 969 O O . ASP A 1 125 ? -30.284 -2.866 -19.036 1.00 46.88 125 ASP A O 1
ATOM 973 N N . HIS A 1 126 ? -30.212 -4.603 -17.646 1.00 44.22 126 HIS A N 1
ATOM 974 C CA . HIS A 1 126 ? -31.239 -5.392 -18.348 1.00 44.22 126 HIS A CA 1
ATOM 975 C C . HIS A 1 126 ? -32.329 -5.908 -17.395 1.00 44.22 126 HIS A C 1
ATOM 977 O O . HIS A 1 126 ? -32.805 -7.038 -17.496 1.00 44.22 126 HIS A O 1
ATOM 983 N N . ARG A 1 127 ? -32.760 -5.066 -16.448 1.00 47.38 127 ARG A N 1
ATOM 984 C CA . ARG A 1 127 ? -34.003 -5.281 -15.688 1.00 47.38 127 ARG A CA 1
ATOM 985 C C . ARG A 1 127 ? -34.835 -4.009 -15.624 1.00 47.38 127 ARG A C 1
ATOM 987 O O . ARG A 1 127 ? -34.942 -3.401 -14.570 1.00 47.38 127 ARG A O 1
ATOM 994 N N . GLN A 1 128 ? -35.406 -3.661 -16.769 1.00 49.41 128 GLN A N 1
ATOM 995 C CA . GLN A 1 128 ? -36.572 -2.804 -17.035 1.00 49.41 128 GLN A CA 1
ATOM 996 C C . GLN A 1 128 ? -36.450 -2.560 -18.547 1.00 49.41 128 GLN A C 1
ATOM 998 O O . GLN A 1 128 ? -35.426 -2.078 -18.997 1.00 49.41 128 GLN A O 1
ATOM 1003 N N . TYR A 1 129 ? -37.269 -3.121 -19.427 1.00 46.31 129 TYR A N 1
ATOM 1004 C CA . TYR A 1 129 ? -38.655 -2.771 -19.692 1.00 46.31 129 TYR A CA 1
ATOM 1005 C C . TYR A 1 129 ? -39.249 -3.871 -20.583 1.00 46.31 129 TYR A C 1
ATOM 1007 O O . TYR A 1 129 ? -38.694 -4.152 -21.636 1.00 46.31 129 TYR A O 1
ATOM 1015 N N . HIS A 1 130 ? -40.358 -4.478 -20.166 1.00 40.06 130 HIS A N 1
ATOM 1016 C CA . HIS A 1 130 ? -41.474 -4.870 -21.038 1.00 40.06 130 HIS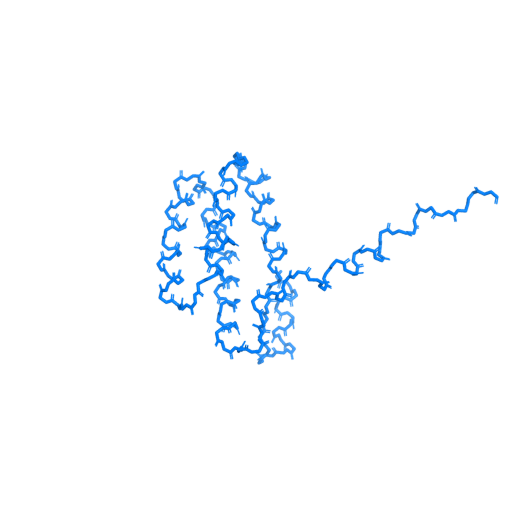 A CA 1
ATOM 1017 C C . HIS A 1 130 ? -42.619 -5.344 -20.135 1.00 40.06 130 HIS A C 1
ATOM 1019 O O . HIS A 1 130 ? -42.820 -6.528 -19.901 1.00 40.06 130 HIS A O 1
ATOM 1025 N N . ASN A 1 131 ? -43.327 -4.368 -19.571 1.00 41.75 131 ASN A N 1
ATOM 1026 C CA . ASN A 1 131 ? -44.722 -4.510 -19.181 1.00 41.75 131 ASN A CA 1
ATOM 1027 C C . ASN A 1 131 ? -45.435 -3.304 -19.785 1.00 41.75 131 ASN A C 1
ATOM 1029 O O . ASN A 1 131 ? -45.352 -2.207 -19.233 1.00 41.75 131 ASN A O 1
ATOM 1033 N N . SER A 1 132 ? -46.028 -3.505 -20.957 1.00 48.44 132 SER A N 1
ATOM 1034 C CA . SER A 1 132 ? -47.160 -2.779 -21.549 1.00 48.44 132 SER A CA 1
ATOM 1035 C C . SER A 1 132 ? -47.528 -3.504 -22.834 1.00 48.44 132 SER A C 1
ATOM 1037 O O . SER A 1 132 ? -46.618 -3.636 -23.684 1.00 48.44 132 SER A O 1
#

Sequence (132 aa):
MAIRIAAKSVFPTGSLISCSRHLKSNIILYLRDKVGVATRTRNNIFSAVFGPGGLTSSPTIAIFEERLTNIQTTINDQAPAYLQHFTSRVLPILQQNLDTMLTRTEASHDWTNNNCESMNHMTGDHRQYHNS

Foldseek 3Di:
DVVVVVCCVVCVVDQDADQVVVLLVVQLCCCCPVQNADPVLSVVLSCQDPNCQHLLVQPDPVSNVVSVVVSLVSCCVRPVVCNCVCVPPVVVNSVSNVVVCVVDVVPDSPVRPDDVVVVVVVPPPPPDDDDD

Radius of gyration: 17.57 Å; chains: 1; bounding box: 62×33×38 Å

Organism: NCBI:txid1093978

pLDDT: mean 79.19, std 17.94, range [40.06, 96.0]